Protein AF-A0A2J0N0B2-F1 (afdb_monomer_lite)

Secondary structure (DSSP, 8-state):
---------EEEEEEE-STT--SEEEEEETTS------STTSSHHIIIIIIIIHHHHHHH-

Radius of gyration: 13.88 Å; chains: 1; bounding box: 47×24×28 Å

Foldseek 3Di:
DDPPPPPPQWDWDFQDDFDPDDGDTDTGGPPDDDDDDDDPPPCSCVVPPVPPVVVVVVVVD

pLDDT: mean 91.35, std 12.5, range [48.12, 97.94]

Sequence (61 aa):
MEENKIIRDKIIVRGARVNNLKNVDIDIPRNKLVVITGLSGSGKSSLAFDLIYAEGNRRYL

Structure (mmCIF, N/CA/C/O backbone):
data_AF-A0A2J0N0B2-F1
#
_entry.id   AF-A0A2J0N0B2-F1
#
loop_
_atom_site.group_PDB
_atom_site.id
_atom_site.type_symbol
_atom_site.label_atom_id
_atom_site.label_alt_id
_atom_site.label_comp_id
_atom_site.label_asym_id
_atom_site.label_entity_id
_atom_site.label_seq_id
_atom_site.pdbx_PDB_ins_code
_atom_site.Cartn_x
_atom_site.Cartn_y
_atom_site.Cartn_z
_atom_site.occupancy
_atom_site.B_iso_or_equiv
_atom_site.auth_seq_id
_atom_site.auth_comp_id
_atom_site.auth_asym_id
_atom_site.auth_atom_id
_atom_site.pdbx_PDB_model_num
ATOM 1 N N . MET A 1 1 ? -32.646 4.686 16.030 1.00 48.12 1 MET A N 1
ATOM 2 C CA . MET A 1 1 ? -32.614 4.070 14.689 1.00 48.12 1 MET A CA 1
ATOM 3 C C . MET A 1 1 ? -31.199 4.294 14.194 1.00 48.12 1 MET A C 1
ATOM 5 O O . MET A 1 1 ? -30.889 5.402 13.787 1.00 48.12 1 MET A O 1
ATOM 9 N N . GLU A 1 2 ? -30.310 3.328 14.418 1.00 55.06 2 GLU A N 1
ATOM 10 C CA . GLU A 1 2 ? -28.892 3.475 14.076 1.00 55.06 2 GLU A CA 1
ATOM 11 C C . GLU A 1 2 ? -28.754 3.262 12.565 1.00 55.06 2 GLU A C 1
ATOM 13 O O . GLU A 1 2 ? -29.074 2.185 12.054 1.00 55.06 2 GLU A O 1
ATOM 18 N N . GLU A 1 3 ? -28.339 4.293 11.834 1.00 56.31 3 GLU A N 1
ATOM 19 C CA . GLU A 1 3 ? -27.962 4.134 10.435 1.00 56.31 3 GLU A CA 1
ATOM 20 C C . GLU A 1 3 ? -26.791 3.150 10.365 1.00 56.31 3 GLU A C 1
ATOM 22 O O . GLU A 1 3 ? -25.704 3.416 10.882 1.00 56.31 3 GLU A O 1
ATOM 27 N N . ASN A 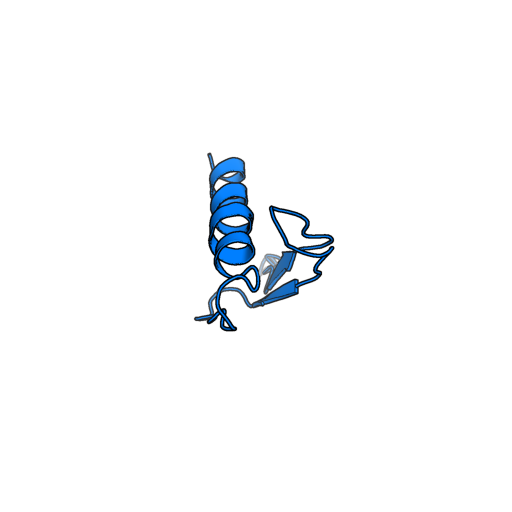1 4 ? -26.995 2.008 9.705 1.00 56.78 4 ASN A N 1
ATOM 28 C CA . ASN A 1 4 ? -25.909 1.127 9.286 1.00 56.78 4 ASN A CA 1
ATOM 29 C C . ASN A 1 4 ? -25.057 1.869 8.248 1.00 56.78 4 ASN A C 1
ATOM 31 O O . ASN A 1 4 ? -25.181 1.671 7.038 1.00 56.78 4 ASN A O 1
ATOM 35 N N . LYS A 1 5 ? -24.182 2.755 8.720 1.00 60.00 5 LYS A N 1
ATOM 36 C CA . LYS A 1 5 ? -23.108 3.319 7.918 1.00 60.00 5 LYS A CA 1
ATOM 37 C C . LYS A 1 5 ? -22.280 2.132 7.453 1.00 60.00 5 LYS A C 1
ATOM 39 O O . LYS A 1 5 ? -21.672 1.458 8.278 1.00 60.00 5 LYS A O 1
ATOM 44 N N . ILE A 1 6 ? -22.278 1.845 6.151 1.00 66.12 6 ILE A N 1
ATOM 45 C CA . ILE A 1 6 ? -21.439 0.785 5.585 1.00 66.12 6 ILE A CA 1
ATOM 46 C C . ILE A 1 6 ? -19.986 1.177 5.856 1.00 66.12 6 ILE A C 1
ATOM 48 O O . ILE A 1 6 ? -19.380 1.968 5.126 1.00 66.12 6 ILE A O 1
ATOM 52 N N . ILE A 1 7 ? -19.427 0.664 6.949 1.00 66.50 7 ILE A N 1
ATOM 53 C CA . I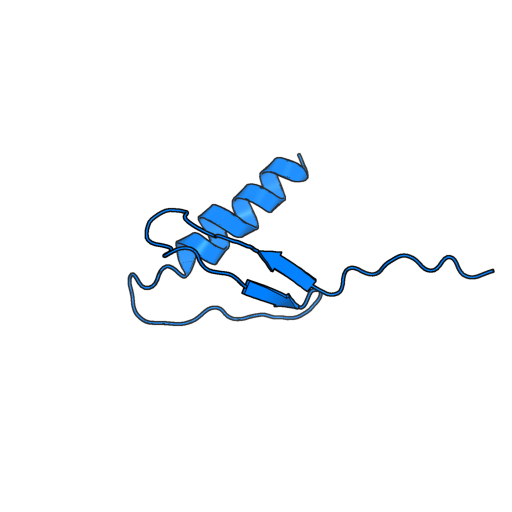LE A 1 7 ? -18.018 0.818 7.262 1.00 66.50 7 ILE A CA 1
ATOM 54 C C . ILE A 1 7 ? -17.295 -0.049 6.243 1.00 66.50 7 ILE A C 1
ATOM 56 O O . ILE A 1 7 ? -17.239 -1.267 6.371 1.00 66.50 7 ILE A O 1
ATOM 60 N N . ARG A 1 8 ? -16.753 0.582 5.198 1.00 80.25 8 ARG A N 1
ATOM 61 C CA . ARG A 1 8 ? -15.759 -0.080 4.351 1.00 80.25 8 ARG A CA 1
ATOM 62 C C . ARG A 1 8 ? -14.563 -0.366 5.248 1.00 80.25 8 ARG A C 1
ATOM 64 O O . ARG A 1 8 ? -13.861 0.570 5.634 1.00 80.25 8 ARG A O 1
ATOM 71 N N . ASP A 1 9 ? -14.393 -1.628 5.606 1.00 92.31 9 ASP A N 1
ATOM 72 C CA . ASP A 1 9 ? -13.366 -2.153 6.504 1.00 92.31 9 ASP A CA 1
ATOM 73 C C . ASP A 1 9 ? -12.013 -2.330 5.799 1.00 92.31 9 ASP A C 1
ATOM 75 O O . ASP A 1 9 ? -10.988 -2.485 6.460 1.00 92.31 9 ASP A O 1
ATOM 79 N N . LYS A 1 10 ? -11.992 -2.262 4.461 1.00 95.88 10 LYS A N 1
ATOM 80 C CA . LYS A 1 10 ? -10.805 -2.478 3.623 1.00 95.88 10 LYS A CA 1
ATOM 81 C C . LYS A 1 10 ? -10.665 -1.444 2.499 1.00 95.88 10 LYS A C 1
ATOM 83 O O . LYS A 1 10 ? -11.646 -0.873 2.022 1.00 95.88 10 LYS A O 1
ATOM 88 N N . ILE A 1 11 ? -9.426 -1.210 2.075 1.00 95.62 11 ILE A N 1
ATOM 89 C CA . ILE A 1 11 ? -9.058 -0.611 0.789 1.00 95.62 11 ILE A CA 1
ATOM 90 C C . ILE A 1 11 ? -8.820 -1.776 -0.166 1.00 95.62 11 ILE A C 1
ATOM 92 O O . ILE A 1 11 ? -7.966 -2.623 0.086 1.00 95.62 11 ILE A O 1
ATOM 96 N N . ILE A 1 12 ? -9.597 -1.817 -1.242 1.00 96.69 12 ILE A N 1
ATOM 97 C CA . ILE A 1 12 ? -9.580 -2.901 -2.219 1.00 96.69 12 ILE A CA 1
ATOM 98 C C . ILE A 1 12 ? -8.890 -2.383 -3.476 1.00 96.69 12 ILE A C 1
ATOM 100 O O . ILE A 1 12 ? -9.373 -1.452 -4.121 1.00 96.69 12 ILE A O 1
ATOM 104 N N . VAL A 1 13 ? -7.761 -2.995 -3.816 1.00 96.69 13 VAL A N 1
ATOM 105 C CA . VAL A 1 13 ? -7.019 -2.750 -5.051 1.00 96.69 13 VAL A CA 1
ATOM 106 C C . VAL A 1 13 ? -7.162 -3.985 -5.927 1.00 96.69 13 VAL A C 1
ATOM 108 O O . VAL A 1 13 ? -6.933 -5.108 -5.471 1.00 96.69 13 VAL A O 1
ATOM 111 N N . ARG A 1 14 ? -7.561 -3.790 -7.183 1.00 97.44 14 ARG A N 1
ATOM 112 C CA . ARG A 1 14 ? -7.688 -4.867 -8.165 1.00 97.44 14 ARG A CA 1
ATOM 113 C C . ARG A 1 14 ? -6.953 -4.511 -9.446 1.00 97.44 14 ARG A C 1
ATOM 115 O O . ARG A 1 14 ? -7.013 -3.364 -9.883 1.00 97.44 14 ARG A O 1
ATOM 122 N N . GLY A 1 15 ? -6.258 -5.483 -10.023 1.00 97.19 15 GLY A N 1
ATOM 123 C CA . GLY A 1 15 ? -5.550 -5.360 -11.291 1.00 97.19 15 GLY A CA 1
ATOM 124 C C . GLY A 1 15 ? -4.464 -4.284 -11.302 1.00 97.19 15 GLY A C 1
ATOM 125 O O . GLY A 1 15 ? -4.289 -3.612 -12.317 1.00 97.19 15 GLY A O 1
ATOM 126 N N . ALA A 1 16 ? -3.735 -4.084 -10.199 1.00 97.12 16 ALA A N 1
ATOM 127 C CA . ALA A 1 16 ? -2.705 -3.051 -10.123 1.00 97.12 16 ALA A CA 1
ATOM 128 C C . ALA A 1 16 ? -1.560 -3.314 -11.115 1.00 97.12 16 ALA A C 1
ATOM 130 O O . ALA A 1 16 ? -0.924 -4.372 -11.079 1.00 97.12 16 ALA A O 1
ATOM 131 N N . ARG A 1 17 ? -1.296 -2.332 -11.987 1.00 96.50 17 ARG A N 1
ATOM 132 C CA . ARG A 1 17 ? -0.318 -2.401 -13.094 1.00 96.50 17 ARG A CA 1
ATOM 133 C C . ARG A 1 17 ? 0.613 -1.186 -13.181 1.00 96.50 17 ARG A C 1
ATOM 135 O O . ARG A 1 17 ? 1.269 -0.987 -14.196 1.00 96.50 17 ARG A O 1
ATOM 142 N N . VAL A 1 18 ? 0.653 -0.351 -12.144 1.00 95.31 18 VAL A N 1
ATOM 143 C CA . VAL A 1 18 ? 1.546 0.818 -12.112 1.00 95.31 18 VAL A CA 1
ATOM 144 C C . VAL A 1 18 ? 3.001 0.349 -12.050 1.00 95.31 18 VAL A C 1
ATOM 146 O O . VAL A 1 18 ? 3.346 -0.510 -11.236 1.00 95.31 18 VAL A O 1
ATOM 149 N N . ASN A 1 19 ? 3.849 0.916 -12.909 1.00 94.19 19 ASN A N 1
ATOM 150 C CA . ASN A 1 19 ? 5.257 0.552 -13.066 1.00 94.19 19 ASN A CA 1
ATOM 151 C C . ASN A 1 19 ? 5.447 -0.957 -13.294 1.00 94.19 19 ASN A C 1
ATOM 153 O O . ASN A 1 19 ? 4.971 -1.508 -14.282 1.00 94.19 19 ASN A O 1
ATOM 157 N N . ASN A 1 20 ? 6.154 -1.640 -12.396 1.00 92.19 20 ASN A N 1
ATOM 158 C CA . ASN A 1 20 ? 6.475 -3.057 -12.524 1.00 92.19 20 ASN A CA 1
ATOM 159 C C . ASN A 1 20 ? 5.489 -3.990 -11.798 1.00 92.19 20 ASN A C 1
ATOM 161 O O . ASN A 1 20 ? 5.771 -5.185 -11.666 1.00 92.19 20 ASN A O 1
ATOM 165 N N . LEU A 1 21 ? 4.349 -3.476 -11.317 1.00 94.94 21 LEU A N 1
ATOM 166 C CA . LEU A 1 21 ? 3.305 -4.302 -10.711 1.00 94.94 21 LEU A CA 1
ATOM 167 C C . LEU A 1 21 ? 2.683 -5.232 -11.761 1.00 94.94 21 LEU A C 1
ATOM 169 O O . LEU A 1 21 ? 2.229 -4.807 -12.822 1.00 94.94 21 LEU A O 1
ATOM 173 N N . LYS A 1 22 ? 2.642 -6.528 -11.452 1.00 95.06 22 LYS A N 1
ATOM 174 C CA . LYS A 1 22 ? 2.215 -7.581 -12.383 1.00 95.06 22 LYS A CA 1
ATOM 175 C C . LYS A 1 22 ? 0.751 -7.974 -12.174 1.00 95.06 22 LYS A C 1
ATOM 177 O O . LYS A 1 22 ? 0.476 -9.112 -11.815 1.00 95.06 22 LYS A O 1
ATOM 182 N N . ASN A 1 23 ? -0.174 -7.037 -12.400 1.00 96.44 23 ASN A N 1
ATOM 183 C CA . ASN A 1 23 ? -1.622 -7.252 -12.247 1.00 96.44 23 ASN A CA 1
ATOM 184 C C . ASN A 1 23 ? -1.994 -7.788 -10.852 1.00 96.44 23 ASN A C 1
ATOM 186 O O . ASN A 1 23 ? -2.530 -8.884 -10.714 1.00 96.44 23 ASN A O 1
ATOM 190 N N . VAL A 1 24 ? -1.650 -7.021 -9.819 1.00 95.56 24 VAL A N 1
ATOM 191 C CA . VAL A 1 24 ? -1.770 -7.454 -8.421 1.00 95.56 24 VAL A CA 1
ATOM 192 C C . VAL A 1 24 ? -3.142 -7.094 -7.842 1.00 95.56 24 VAL A C 1
ATOM 194 O O . VAL A 1 24 ? -3.593 -5.954 -7.972 1.00 95.56 24 VAL A O 1
ATOM 197 N N . ASP A 1 25 ? -3.760 -8.053 -7.151 1.00 97.94 25 ASP A N 1
ATOM 198 C CA . ASP A 1 25 ? -4.984 -7.879 -6.364 1.00 97.94 25 ASP A CA 1
ATOM 199 C C . ASP A 1 25 ? -4.652 -7.895 -4.869 1.00 97.94 25 ASP A C 1
ATOM 201 O O . ASP A 1 25 ? -4.038 -8.843 -4.378 1.00 97.94 25 ASP A O 1
ATOM 205 N N . ILE A 1 26 ? -5.041 -6.846 -4.140 1.00 96.62 26 ILE A N 1
ATOM 206 C CA . ILE A 1 26 ? -4.707 -6.660 -2.722 1.00 96.62 26 ILE A CA 1
ATOM 207 C C . ILE A 1 26 ? -5.896 -6.088 -1.944 1.00 96.62 26 ILE A C 1
ATOM 209 O O . ILE A 1 26 ? -6.561 -5.154 -2.391 1.00 96.62 26 ILE A O 1
ATOM 213 N N . ASP A 1 27 ? -6.104 -6.618 -0.738 1.00 97.38 27 ASP A N 1
ATOM 214 C CA . ASP A 1 27 ? -7.031 -6.096 0.266 1.00 97.38 27 ASP A CA 1
ATOM 215 C C . ASP A 1 27 ? -6.252 -5.584 1.478 1.00 97.38 27 ASP A C 1
ATOM 217 O O . ASP A 1 27 ? -5.569 -6.351 2.156 1.00 97.38 27 ASP A O 1
ATOM 221 N N . ILE A 1 28 ? -6.365 -4.289 1.771 1.00 97.00 28 ILE A N 1
ATOM 222 C CA . ILE A 1 28 ?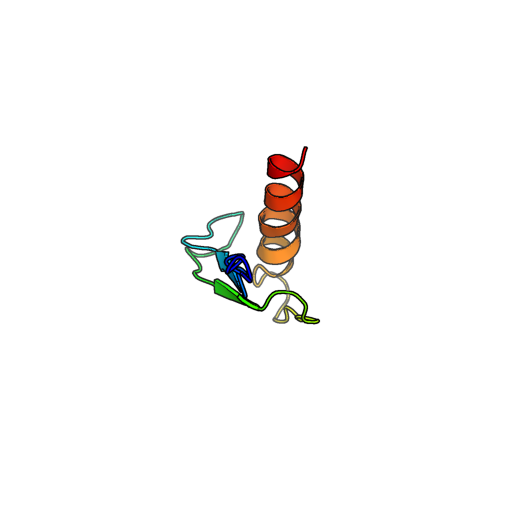 -5.664 -3.639 2.886 1.00 97.00 28 ILE A CA 1
ATOM 223 C C . ILE A 1 28 ? -6.686 -3.283 3.965 1.00 97.00 28 ILE A C 1
ATOM 225 O O . ILE A 1 28 ? -7.614 -2.526 3.676 1.00 97.00 28 ILE A O 1
ATOM 229 N N . PRO A 1 29 ? -6.548 -3.766 5.210 1.00 96.56 29 PRO A N 1
ATOM 230 C CA . PRO A 1 29 ? -7.465 -3.395 6.281 1.00 96.56 29 PRO A CA 1
ATOM 231 C C . PRO A 1 29 ? -7.360 -1.897 6.592 1.00 96.56 29 PRO A C 1
ATOM 233 O O . PRO A 1 29 ? -6.267 -1.348 6.742 1.00 96.56 29 PRO A O 1
ATOM 236 N N . ARG A 1 30 ? -8.505 -1.224 6.710 1.00 94.69 30 ARG A N 1
ATOM 237 C CA . ARG A 1 30 ? -8.576 0.188 7.101 1.00 94.69 30 ARG A CA 1
ATOM 238 C C . ARG A 1 30 ? -8.408 0.342 8.603 1.00 94.69 30 ARG A C 1
ATOM 240 O O . ARG A 1 30 ? -8.719 -0.560 9.376 1.00 94.69 30 ARG A O 1
ATOM 247 N N . ASN A 1 31 ? -7.948 1.523 9.011 1.00 94.00 31 ASN A N 1
ATOM 248 C CA . ASN A 1 31 ? -7.746 1.889 10.417 1.00 94.00 31 ASN A CA 1
A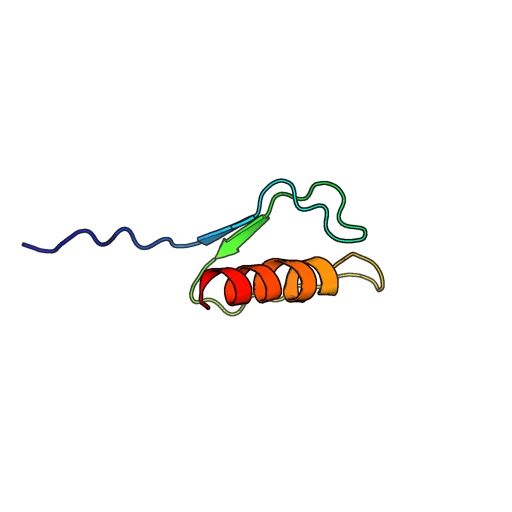TOM 249 C C . ASN A 1 31 ? -6.760 0.958 11.146 1.00 94.00 31 ASN A C 1
ATOM 251 O O . ASN A 1 31 ? -6.901 0.689 12.339 1.00 94.00 31 ASN A O 1
ATOM 255 N N . LYS A 1 32 ? -5.772 0.439 10.413 1.00 95.44 32 LYS A N 1
ATOM 256 C CA . LYS A 1 32 ? -4.679 -0.386 10.929 1.00 95.44 32 LYS A CA 1
ATOM 257 C C . LYS A 1 32 ? -3.349 0.172 10.436 1.00 95.44 32 LYS A C 1
ATOM 259 O O . LYS A 1 32 ? -3.282 0.750 9.353 1.00 95.44 32 LYS A O 1
ATOM 264 N N . LEU A 1 33 ? -2.293 -0.043 11.216 1.00 97.62 33 LEU A N 1
ATOM 265 C CA . LEU A 1 33 ? -0.925 0.152 10.751 1.00 97.62 33 LEU A CA 1
ATOM 266 C C . LEU A 1 33 ? -0.543 -1.043 9.870 1.00 97.62 33 LEU A C 1
ATOM 268 O O . LEU A 1 33 ? -0.432 -2.163 10.364 1.00 97.62 33 LEU A O 1
ATOM 272 N N . VAL A 1 34 ? -0.376 -0.808 8.570 1.00 97.50 34 VAL A N 1
ATOM 273 C CA . VAL A 1 34 ? -0.023 -1.842 7.588 1.00 97.50 34 VAL A CA 1
ATOM 274 C C . VAL A 1 34 ? 1.381 -1.573 7.066 1.00 97.50 34 VAL A C 1
ATOM 276 O O . VAL A 1 34 ? 1.693 -0.458 6.657 1.00 97.50 34 VAL A O 1
ATOM 279 N N . VAL A 1 35 ? 2.221 -2.607 7.067 1.00 97.88 35 VAL A N 1
ATOM 280 C CA . VAL A 1 35 ? 3.604 -2.535 6.584 1.00 97.88 35 VAL A CA 1
ATOM 281 C C . VAL A 1 35 ? 3.713 -3.275 5.255 1.00 97.88 35 VAL A C 1
ATOM 283 O O . VAL A 1 35 ? 3.335 -4.440 5.157 1.00 97.88 35 VAL A O 1
ATOM 286 N N . ILE A 1 36 ? 4.263 -2.609 4.239 1.00 96.81 36 ILE A N 1
ATOM 287 C CA . ILE A 1 36 ? 4.573 -3.207 2.935 1.00 96.81 36 ILE A CA 1
ATOM 288 C C . ILE A 1 36 ? 6.082 -3.463 2.880 1.00 96.81 36 ILE A C 1
ATOM 290 O O . ILE A 1 36 ? 6.878 -2.528 2.951 1.00 96.81 36 ILE A O 1
ATOM 294 N N . THR A 1 37 ? 6.484 -4.728 2.746 1.00 97.38 37 THR A N 1
ATOM 295 C CA . THR A 1 37 ? 7.8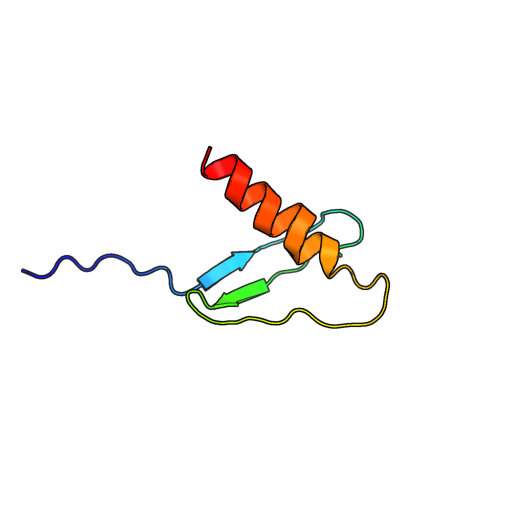94 -5.157 2.752 1.00 97.38 37 THR A CA 1
ATOM 296 C C . THR A 1 37 ? 8.257 -5.994 1.517 1.00 97.38 37 THR A C 1
ATOM 298 O O . THR A 1 37 ? 7.402 -6.299 0.687 1.00 97.38 37 THR A O 1
ATOM 301 N N . GLY A 1 38 ? 9.546 -6.307 1.349 1.00 96.56 38 GLY A N 1
ATOM 302 C CA . GLY A 1 38 ? 10.102 -7.061 0.220 1.00 96.56 38 GLY A CA 1
ATOM 303 C C . GLY A 1 38 ? 11.412 -6.484 -0.332 1.00 96.56 38 GLY A C 1
ATOM 304 O O . GLY A 1 38 ? 11.788 -5.348 -0.032 1.00 96.56 38 GLY A O 1
ATOM 305 N N . LEU A 1 39 ? 12.093 -7.261 -1.182 1.00 97.75 39 LEU A N 1
ATOM 306 C CA . LEU A 1 39 ? 13.377 -6.905 -1.810 1.00 97.75 39 LEU A CA 1
ATOM 307 C C . LEU A 1 39 ? 13.316 -5.596 -2.610 1.00 97.75 39 LEU A C 1
ATOM 309 O O . LEU A 1 39 ? 12.250 -5.172 -3.061 1.00 97.75 39 LEU A O 1
ATOM 313 N N . SER A 1 40 ? 14.460 -4.933 -2.803 1.00 96.69 40 SER A N 1
ATOM 314 C CA . SER A 1 40 ? 14.534 -3.753 -3.676 1.00 96.69 40 SER A CA 1
ATOM 315 C C . SER A 1 40 ? 13.979 -4.068 -5.071 1.00 96.69 40 SER A C 1
ATOM 317 O O . SER A 1 40 ? 14.156 -5.171 -5.581 1.00 96.69 40 SER A O 1
ATOM 319 N N . GLY A 1 41 ? 13.240 -3.124 -5.656 1.00 95.62 41 GLY A N 1
ATOM 320 C CA . GLY A 1 41 ? 12.588 -3.320 -6.953 1.00 95.62 41 GLY A CA 1
ATOM 321 C C . GLY A 1 41 ? 11.340 -4.213 -6.947 1.00 95.62 41 GLY A C 1
ATOM 322 O O . GLY A 1 41 ? 10.740 -4.386 -7.996 1.00 95.62 41 GLY A O 1
ATOM 323 N N . SER A 1 42 ? 10.866 -4.739 -5.811 1.00 95.69 42 SER A N 1
ATOM 324 C CA . SER A 1 42 ? 9.673 -5.614 -5.781 1.00 95.69 42 SER A CA 1
ATOM 325 C C . SER A 1 42 ? 8.321 -4.915 -6.026 1.00 95.69 42 SER A C 1
ATOM 327 O O . SER A 1 42 ? 7.293 -5.583 -6.033 1.00 95.69 42 SER A O 1
ATOM 329 N N . GLY A 1 43 ? 8.297 -3.585 -6.186 1.00 96.81 43 GLY A N 1
ATOM 330 C CA . GLY A 1 43 ? 7.068 -2.812 -6.429 1.0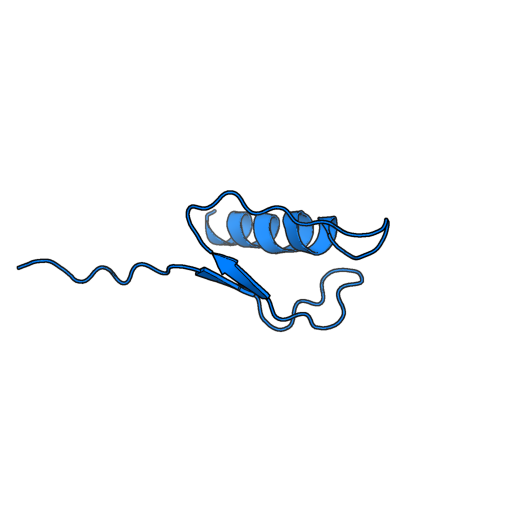0 96.81 43 GLY A CA 1
ATOM 331 C C . GLY A 1 43 ? 6.409 -2.196 -5.185 1.00 96.81 43 GLY A C 1
ATOM 332 O O . GLY A 1 43 ? 5.312 -1.658 -5.286 1.00 96.81 43 GLY A O 1
ATOM 333 N N . LYS A 1 44 ? 7.069 -2.216 -4.013 1.00 97.50 44 LYS A N 1
ATOM 334 C CA . LYS A 1 44 ? 6.536 -1.636 -2.755 1.00 97.50 44 LYS A CA 1
ATOM 335 C C . LYS A 1 44 ? 6.137 -0.167 -2.900 1.00 97.50 44 LYS A C 1
ATOM 337 O O . LYS A 1 44 ? 5.003 0.189 -2.600 1.00 97.50 44 LYS A O 1
ATOM 342 N N . SER A 1 45 ? 7.068 0.670 -3.365 1.00 97.56 45 SER A N 1
ATOM 343 C CA . SER A 1 45 ? 6.839 2.110 -3.521 1.00 97.56 45 SER A CA 1
ATOM 344 C C . SER A 1 45 ? 5.776 2.391 -4.578 1.00 97.56 45 SER A C 1
ATOM 346 O O . SER A 1 45 ? 4.950 3.273 -4.379 1.00 97.56 45 SER A O 1
ATOM 348 N N . SER A 1 46 ? 5.723 1.582 -5.638 1.00 97.81 46 SER A N 1
ATOM 349 C CA . SER A 1 46 ? 4.700 1.717 -6.675 1.00 97.81 46 SER A CA 1
ATOM 350 C C . SER A 1 46 ? 3.305 1.348 -6.196 1.00 97.81 46 SER A C 1
ATOM 352 O O . SER A 1 46 ? 2.339 1.994 -6.580 1.00 97.81 46 SER A O 1
ATOM 354 N N . LEU A 1 47 ? 3.182 0.367 -5.303 1.00 97.44 47 LEU A N 1
ATOM 355 C CA . LEU A 1 47 ? 1.911 0.079 -4.651 1.00 97.44 47 LEU A CA 1
ATOM 356 C C . LEU A 1 47 ? 1.524 1.182 -3.650 1.00 97.44 47 LEU A C 1
ATOM 358 O O . LEU A 1 47 ? 0.398 1.670 -3.680 1.00 97.44 47 LEU A O 1
ATOM 362 N N . ALA A 1 48 ? 2.442 1.576 -2.766 1.00 97.19 48 ALA A N 1
ATOM 363 C CA . ALA A 1 48 ? 2.151 2.488 -1.661 1.00 97.19 48 ALA A CA 1
ATOM 364 C C . ALA A 1 48 ? 1.939 3.941 -2.116 1.00 97.19 48 ALA A C 1
ATOM 366 O O . ALA A 1 48 ? 0.930 4.559 -1.775 1.00 97.19 48 ALA A O 1
ATOM 367 N N . PHE A 1 49 ? 2.890 4.481 -2.876 1.00 97.00 49 PHE A N 1
ATOM 368 C CA . PHE A 1 49 ? 2.942 5.896 -3.229 1.00 97.00 49 PHE A CA 1
ATOM 369 C C . PHE A 1 49 ? 2.318 6.157 -4.599 1.00 97.00 49 PHE A C 1
ATOM 371 O O . PHE A 1 49 ? 1.354 6.916 -4.696 1.00 97.00 49 PHE A O 1
ATOM 378 N N . ASP A 1 50 ? 2.815 5.484 -5.638 1.00 97.31 50 ASP A N 1
ATOM 379 C CA . ASP A 1 50 ? 2.421 5.783 -7.022 1.00 97.31 50 ASP A CA 1
ATOM 380 C C . ASP A 1 50 ? 0.984 5.344 -7.337 1.00 97.31 50 ASP A C 1
ATOM 382 O O . ASP A 1 50 ? 0.350 5.896 -8.232 1.00 97.31 50 ASP A O 1
ATOM 386 N N . LEU A 1 51 ? 0.464 4.351 -6.606 1.00 96.88 51 LEU A N 1
ATOM 387 C CA . LEU A 1 51 ? -0.908 3.873 -6.749 1.00 96.88 51 LEU A CA 1
ATOM 388 C C . LEU A 1 51 ? -1.804 4.347 -5.601 1.00 96.88 51 LEU A C 1
ATOM 390 O O . LEU A 1 51 ? -2.681 5.172 -5.830 1.00 96.88 51 LEU A O 1
ATOM 394 N N . ILE A 1 52 ? -1.639 3.812 -4.384 1.00 96.62 52 ILE A N 1
ATOM 395 C CA . ILE A 1 52 ? -2.622 4.014 -3.302 1.00 96.62 52 ILE A CA 1
ATOM 396 C C . ILE A 1 52 ? -2.689 5.480 -2.876 1.00 96.62 52 ILE A C 1
ATOM 398 O O . ILE A 1 52 ? -3.781 6.048 -2.817 1.00 96.62 52 ILE A O 1
ATOM 402 N N . TYR A 1 53 ? -1.543 6.093 -2.580 1.00 96.75 53 TYR A N 1
ATOM 403 C CA . TYR A 1 53 ? -1.503 7.494 -2.172 1.00 96.75 53 TYR A CA 1
ATOM 404 C C . TYR A 1 53 ? -1.939 8.426 -3.308 1.00 96.75 53 TYR A C 1
ATOM 406 O O . TYR A 1 53 ? -2.815 9.262 -3.095 1.00 96.75 53 TYR A O 1
ATOM 414 N N . ALA A 1 54 ? -1.395 8.249 -4.517 1.00 97.19 54 ALA A N 1
ATOM 415 C CA . ALA A 1 54 ? -1.739 9.082 -5.667 1.00 97.19 54 ALA A CA 1
ATOM 416 C C . ALA A 1 54 ? -3.237 9.017 -6.018 1.00 97.19 54 ALA A C 1
ATOM 418 O O . ALA A 1 54 ? -3.874 10.059 -6.158 1.00 97.19 54 ALA A O 1
ATOM 419 N N . GLU A 1 55 ? -3.831 7.819 -6.095 1.00 97.00 55 GLU A N 1
ATOM 420 C CA . GLU A 1 55 ? -5.268 7.665 -6.365 1.00 97.00 55 GLU A CA 1
ATOM 421 C C . GLU A 1 55 ? -6.136 8.176 -5.216 1.00 97.00 55 GLU A C 1
ATOM 423 O O . GLU A 1 55 ? -7.194 8.756 -5.462 1.00 97.00 55 GLU A O 1
ATOM 428 N N . GLY A 1 56 ? -5.708 7.971 -3.968 1.00 95.12 56 GLY A N 1
ATOM 429 C CA . GLY A 1 56 ? -6.388 8.524 -2.801 1.00 95.12 56 GLY A CA 1
ATOM 430 C C . GLY A 1 56 ? -6.446 10.048 -2.860 1.00 95.12 56 GLY A C 1
ATOM 431 O O . GLY A 1 56 ? -7.521 10.624 -2.718 1.00 95.12 56 GLY A O 1
ATOM 432 N N . ASN A 1 57 ? -5.310 10.687 -3.145 1.00 96.50 57 ASN A N 1
ATOM 433 C CA . ASN A 1 57 ? -5.210 12.135 -3.285 1.00 96.50 57 ASN A CA 1
ATOM 434 C C . ASN A 1 57 ? -6.036 12.653 -4.475 1.00 96.50 57 ASN A C 1
ATOM 436 O O . ASN A 1 57 ? -6.823 13.578 -4.312 1.00 96.50 57 ASN A O 1
ATOM 440 N N . ARG A 1 58 ? -5.927 12.009 -5.648 1.00 96.38 58 ARG A N 1
ATOM 441 C CA . ARG A 1 58 ? -6.640 12.393 -6.881 1.00 96.38 58 ARG A CA 1
ATOM 442 C C . ARG A 1 58 ? -8.165 12.329 -6.760 1.00 96.38 58 ARG A C 1
ATOM 444 O O . ARG A 1 58 ? -8.850 13.016 -7.500 1.00 96.38 58 ARG A O 1
ATOM 451 N N . ARG A 1 59 ? -8.705 11.435 -5.927 1.00 94.62 59 ARG A N 1
ATOM 452 C CA . ARG A 1 59 ? -10.162 11.291 -5.734 1.00 94.62 59 ARG A CA 1
ATOM 453 C C . ARG A 1 59 ? -10.708 12.151 -4.601 1.00 94.62 59 ARG A C 1
ATOM 455 O O . ARG A 1 59 ? -11.924 12.274 -4.489 1.00 94.62 59 ARG A O 1
ATOM 462 N N . TYR A 1 60 ? -9.837 12.600 -3.704 1.00 91.69 60 TYR A N 1
ATOM 463 C CA . TYR A 1 60 ? -10.223 13.405 -2.553 1.00 91.69 60 TYR A CA 1
ATOM 464 C C . TYR A 1 60 ? -10.225 14.901 -2.877 1.00 91.69 60 TYR A C 1
ATOM 466 O O . TYR A 1 60 ? -11.097 15.618 -2.392 1.00 91.69 60 TYR A O 1
ATOM 474 N N . LEU A 1 61 ? -9.251 15.345 -3.677 1.00 77.38 61 LEU A N 1
ATOM 475 C CA . LEU A 1 61 ? -9.248 16.655 -4.328 1.00 77.38 61 LEU A CA 1
ATOM 476 C C . LEU A 1 61 ? -10.177 16.643 -5.547 1.00 77.38 61 LEU A C 1
ATOM 478 O O . LEU A 1 61 ? -10.804 17.695 -5.792 1.00 77.38 61 LEU A O 1
#